Protein AF-A0A939NGQ8-F1 (afdb_monomer_lite)

Sequence (107 aa):
MGIKGRFTEAVPISMAHGRLKYLRTFMRWLQFSEPEHEVPDGSVCGRKPERGTPHIYSEQEIEDLLAAAKRLGPHNSIRGLLYETLLAFSQALDCVFLRLCHFALAM

Secondary structure (DSSP, 8-state):
--------S---HHHHHHHHHHHHHHHHHHTTT-TT-----GGGG-PPPPPPPPP---HHHHHHHHHHHHTSS-TT-HHHHHHHHHHHHHHHHHHHHHHHHHHHH--

pLDDT: mean 71.23, std 12.31, range [31.22, 86.38]

Radius of gyration: 23.12 Å; chains: 1; bounding box: 74×24×54 Å

Structure (mmCIF, N/CA/C/O backbone):
data_AF-A0A939NGQ8-F1
#
_entry.id   AF-A0A939NGQ8-F1
#
loop_
_atom_site.group_PDB
_atom_site.id
_atom_site.type_symbol
_atom_site.label_atom_id
_atom_site.label_alt_id
_atom_site.label_comp_id
_atom_site.label_asym_id
_atom_site.label_entity_id
_atom_site.label_seq_id
_atom_site.pdbx_PDB_ins_code
_atom_site.Cartn_x
_atom_site.Cartn_y
_atom_site.Cartn_z
_atom_site.occupancy
_atom_site.B_iso_or_equiv
_atom_site.auth_seq_id
_atom_site.auth_comp_id
_atom_site.auth_asym_id
_atom_site.auth_atom_id
_atom_site.pdbx_PDB_model_num
ATOM 1 N N . MET A 1 1 ? -43.433 -6.165 13.485 1.00 31.22 1 MET A N 1
ATOM 2 C CA . MET A 1 1 ? -43.026 -5.993 12.074 1.00 31.22 1 MET A CA 1
ATOM 3 C C . MET A 1 1 ? -41.501 -5.941 12.030 1.00 31.22 1 MET A C 1
ATOM 5 O O . MET A 1 1 ? -40.930 -4.876 12.185 1.00 31.22 1 MET A O 1
ATOM 9 N N . GLY A 1 2 ? -40.834 -7.099 11.988 1.00 37.72 2 GLY A N 1
ATOM 10 C CA . GLY A 1 2 ? -39.372 -7.191 12.089 1.00 37.72 2 GLY A CA 1
ATOM 11 C C . GLY A 1 2 ? -38.747 -7.341 10.709 1.00 37.72 2 GLY A C 1
ATOM 12 O O . GLY A 1 2 ? -38.968 -8.355 10.048 1.00 37.72 2 GLY A O 1
ATOM 13 N N . ILE A 1 3 ? -37.987 -6.338 10.270 1.00 43.66 3 ILE A N 1
ATOM 14 C CA . ILE A 1 3 ? -37.210 -6.401 9.031 1.00 43.66 3 ILE A CA 1
ATOM 15 C C . ILE A 1 3 ? -36.066 -7.393 9.261 1.00 43.66 3 ILE A C 1
ATOM 17 O O . ILE A 1 3 ? -35.012 -7.045 9.783 1.00 43.66 3 ILE A O 1
ATOM 21 N N . LYS A 1 4 ? -36.277 -8.662 8.895 1.00 43.94 4 LYS A N 1
ATOM 22 C CA . LYS A 1 4 ? -35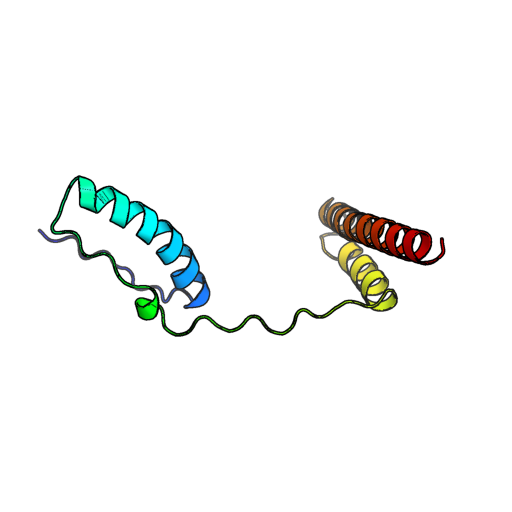.187 -9.632 8.768 1.00 43.94 4 LYS A CA 1
ATOM 23 C C . LYS A 1 4 ? -34.381 -9.248 7.530 1.00 43.94 4 LYS A C 1
ATOM 25 O O . LYS A 1 4 ? -34.709 -9.643 6.412 1.00 43.94 4 LYS A O 1
ATOM 30 N N . GLY A 1 5 ? -33.369 -8.409 7.747 1.00 42.62 5 GLY A N 1
ATOM 31 C CA . GLY A 1 5 ? -32.366 -8.056 6.753 1.00 42.62 5 GLY A CA 1
ATOM 32 C C . GLY A 1 5 ? -31.747 -9.326 6.183 1.00 42.62 5 GLY A C 1
ATOM 33 O O . GLY A 1 5 ? -31.193 -10.155 6.904 1.00 42.62 5 GLY A O 1
ATOM 34 N N . ARG A 1 6 ? -31.910 -9.506 4.878 1.00 44.62 6 ARG A N 1
ATOM 35 C CA . ARG A 1 6 ? -31.457 -10.671 4.125 1.00 44.62 6 ARG A CA 1
ATOM 36 C C . ARG A 1 6 ? -29.946 -10.547 3.884 1.00 44.62 6 ARG A C 1
ATOM 38 O O . ARG A 1 6 ? -29.524 -10.224 2.784 1.00 44.62 6 ARG A O 1
ATOM 45 N N . PHE A 1 7 ? -29.126 -10.771 4.913 1.00 47.34 7 PHE A N 1
ATOM 46 C CA . PHE A 1 7 ? -27.657 -10.827 4.801 1.00 47.34 7 PHE A CA 1
ATOM 47 C C . PHE A 1 7 ? -27.178 -12.198 4.289 1.00 47.34 7 PHE A C 1
ATOM 49 O O . PHE A 1 7 ? -26.230 -12.776 4.813 1.00 47.34 7 PHE A O 1
ATOM 56 N N . THR A 1 8 ? -27.862 -12.761 3.291 1.00 45.47 8 THR A N 1
ATOM 57 C CA . THR A 1 8 ? -27.516 -14.061 2.698 1.00 45.47 8 THR A CA 1
ATOM 58 C C . THR A 1 8 ? -26.756 -13.847 1.399 1.00 45.47 8 THR A C 1
ATOM 60 O O . THR A 1 8 ? -27.235 -14.173 0.319 1.00 45.47 8 THR A O 1
ATOM 63 N N . GLU A 1 9 ? -25.567 -13.279 1.511 1.00 51.78 9 GLU A N 1
ATOM 64 C CA . GLU A 1 9 ? -24.530 -13.429 0.501 1.00 51.78 9 GLU A CA 1
ATOM 65 C C . GLU A 1 9 ? -23.246 -13.636 1.297 1.00 51.78 9 GLU A C 1
ATOM 67 O O . GLU A 1 9 ? -22.892 -12.799 2.129 1.00 51.78 9 GLU A O 1
ATOM 72 N N . ALA A 1 10 ? -22.635 -14.815 1.169 1.00 56.34 10 ALA A N 1
ATOM 73 C CA . ALA A 1 10 ? -21.484 -15.207 1.972 1.00 56.34 10 ALA A CA 1
ATOM 74 C C . ALA A 1 10 ? -20.298 -14.298 1.625 1.00 56.34 10 ALA A C 1
ATOM 76 O O . ALA A 1 10 ? -19.528 -14.565 0.705 1.00 56.34 10 ALA A O 1
ATOM 77 N N . VAL A 1 11 ? -20.177 -13.184 2.346 1.00 61.50 11 VAL A N 1
ATOM 78 C CA . VAL A 1 11 ? -19.037 -12.281 2.229 1.00 61.50 11 VAL A CA 1
ATOM 79 C C . VAL A 1 11 ? -17.793 -13.093 2.597 1.00 61.50 11 VAL A C 1
ATOM 81 O O . VAL A 1 11 ? -17.776 -13.691 3.678 1.00 61.50 11 VAL A O 1
ATOM 84 N N . PRO A 1 12 ? -16.748 -13.133 1.747 1.00 64.50 12 PRO A N 1
ATOM 85 C CA . PRO A 1 12 ? -15.520 -13.825 2.098 1.00 64.50 12 PRO A CA 1
ATOM 86 C C . PRO A 1 12 ? -15.017 -13.307 3.446 1.00 64.50 12 PRO A C 1
ATOM 88 O O . PRO A 1 12 ? -15.020 -12.102 3.704 1.00 64.50 12 PRO A O 1
ATOM 91 N N . ILE A 1 13 ? -14.595 -14.222 4.319 1.00 65.69 13 ILE A N 1
ATOM 92 C CA . ILE A 1 13 ? -14.247 -13.936 5.720 1.00 65.69 13 ILE A CA 1
ATOM 93 C C . ILE A 1 13 ? -13.265 -12.751 5.848 1.00 65.69 13 ILE A C 1
ATOM 95 O O . ILE A 1 13 ? -13.375 -11.930 6.761 1.00 65.69 13 ILE A O 1
ATOM 99 N N . SER A 1 14 ? -12.350 -12.598 4.887 1.00 66.31 14 SER A N 1
ATOM 100 C CA . SER A 1 14 ? -11.412 -11.472 4.797 1.00 66.31 14 SER A CA 1
ATOM 101 C C . SER A 1 14 ? -12.096 -10.101 4.661 1.00 66.31 14 SER A C 1
ATOM 103 O O . SER A 1 14 ? -11.681 -9.139 5.310 1.00 66.31 14 SER A O 1
ATOM 105 N N . MET A 1 15 ? -13.162 -10.003 3.863 1.00 69.56 15 MET A N 1
ATOM 106 C CA . MET A 1 15 ? -13.970 -8.791 3.705 1.00 69.56 15 MET A CA 1
ATOM 107 C C . MET A 1 15 ? -14.848 -8.529 4.932 1.00 69.56 15 MET A C 1
ATOM 109 O O . MET A 1 15 ? -14.996 -7.373 5.338 1.00 69.56 15 MET A O 1
ATOM 113 N N . ALA A 1 16 ? -15.391 -9.583 5.549 1.00 73.69 16 ALA A N 1
ATOM 114 C CA . ALA A 1 16 ? -16.179 -9.471 6.776 1.00 73.69 16 ALA A CA 1
ATOM 115 C C . ALA A 1 16 ? -15.342 -8.883 7.928 1.00 73.69 16 ALA A C 1
ATOM 117 O O . ALA A 1 16 ? -15.785 -7.943 8.585 1.00 73.69 16 ALA A O 1
ATOM 118 N N . HIS A 1 17 ? -14.090 -9.335 8.089 1.00 74.44 17 HIS A N 1
ATOM 119 C CA . HIS A 1 17 ? -13.127 -8.774 9.051 1.00 74.44 17 HIS A CA 1
ATOM 120 C C . HIS A 1 17 ? -12.912 -7.267 8.870 1.00 74.44 17 HIS A C 1
ATOM 122 O O . HIS A 1 17 ? -12.951 -6.508 9.840 1.00 74.44 17 HIS A O 1
ATOM 128 N N . GLY A 1 18 ? -12.682 -6.825 7.629 1.00 76.56 18 GLY A N 1
ATOM 129 C CA . GLY A 1 18 ? -12.459 -5.412 7.315 1.00 76.56 18 GLY A CA 1
ATOM 130 C C . GLY A 1 18 ? -13.672 -4.549 7.651 1.00 76.56 18 GLY A C 1
ATOM 131 O O . GLY A 1 18 ? -13.540 -3.540 8.337 1.00 76.56 18 GLY A O 1
ATOM 132 N N . ARG A 1 19 ? -14.866 -4.981 7.234 1.00 78.88 19 ARG A N 1
ATOM 133 C CA . ARG A 1 19 ? -16.124 -4.271 7.509 1.00 78.88 19 ARG A CA 1
ATOM 134 C C . ARG A 1 19 ? -16.440 -4.226 9.001 1.00 78.88 19 ARG A C 1
ATOM 136 O O . ARG A 1 19 ? -16.760 -3.158 9.516 1.00 78.88 19 ARG A O 1
ATOM 143 N N . LEU A 1 20 ? -16.279 -5.344 9.709 1.00 80.56 20 LEU A N 1
ATOM 144 C CA . LEU A 1 20 ? -16.538 -5.417 11.145 1.00 80.56 20 LEU A CA 1
ATOM 145 C C . LEU A 1 20 ? -15.581 -4.523 11.944 1.00 80.56 20 LEU A C 1
ATOM 147 O O . LEU A 1 20 ? -15.998 -3.921 12.927 1.00 80.56 20 LEU A O 1
ATOM 151 N N . LYS A 1 21 ? -14.326 -4.354 11.499 1.00 80.94 21 LYS A N 1
ATOM 152 C CA . LYS A 1 21 ? -13.390 -3.395 12.110 1.00 80.94 21 LYS A CA 1
ATOM 153 C C . LYS A 1 21 ? -13.951 -1.968 12.107 1.00 80.94 21 LYS A C 1
ATOM 155 O O . LYS A 1 21 ? -13.885 -1.305 13.137 1.00 80.94 21 LYS A O 1
ATOM 160 N N . TYR A 1 22 ? -14.495 -1.506 10.980 1.00 82.62 22 TYR A N 1
ATOM 161 C CA . TYR A 1 22 ? -15.084 -0.166 10.882 1.00 82.62 22 TYR A CA 1
ATOM 162 C C . TYR A 1 22 ? -16.396 -0.063 11.665 1.00 82.62 22 TYR A C 1
ATOM 164 O O . TYR A 1 22 ? -16.597 0.895 12.410 1.00 82.62 22 TYR A O 1
ATOM 172 N N . LEU A 1 23 ? -17.252 -1.083 11.554 1.00 83.75 23 LEU A N 1
ATOM 173 C CA . LEU A 1 23 ? -18.529 -1.126 12.261 1.00 83.75 23 LEU A CA 1
ATOM 174 C C . LEU A 1 23 ? -18.352 -1.165 13.781 1.00 83.75 23 LEU A C 1
ATOM 176 O O . LEU A 1 23 ? -19.123 -0.523 14.475 1.00 83.75 23 LEU A O 1
ATOM 180 N N . ARG A 1 24 ? -17.333 -1.842 14.327 1.00 82.44 24 ARG A N 1
ATOM 181 C CA . ARG A 1 24 ? -17.087 -1.863 15.782 1.00 82.44 24 ARG A CA 1
ATOM 182 C C . ARG A 1 24 ? -16.820 -0.482 16.354 1.00 82.44 24 ARG A C 1
ATOM 184 O O . ARG A 1 24 ? -17.322 -0.178 17.429 1.00 82.44 24 ARG A O 1
ATOM 191 N N . THR A 1 25 ? -16.036 0.344 15.665 1.00 83.25 25 THR A N 1
ATOM 192 C CA . THR A 1 25 ? -15.783 1.720 16.113 1.00 83.25 25 THR A CA 1
ATOM 193 C C . THR A 1 25 ? -17.087 2.507 16.176 1.00 83.25 25 THR A C 1
ATOM 195 O O . THR A 1 25 ? -17.334 3.209 17.151 1.00 83.25 25 THR A O 1
ATOM 198 N N . PHE A 1 26 ? -17.952 2.324 15.178 1.00 84.19 26 PHE A N 1
ATOM 199 C CA . PHE A 1 26 ? -19.271 2.942 15.151 1.00 84.19 26 PHE A CA 1
ATOM 200 C C . PHE A 1 26 ? -20.207 2.392 16.241 1.00 84.19 26 PHE A C 1
ATOM 202 O O . PHE A 1 26 ? -20.838 3.169 16.943 1.00 84.19 26 PHE A O 1
ATOM 209 N N . MET A 1 27 ? -20.250 1.075 16.454 1.00 83.25 27 MET A N 1
ATOM 210 C CA . MET A 1 27 ? -21.085 0.451 17.490 1.00 83.25 27 MET A CA 1
ATOM 211 C C . MET A 1 27 ? -20.636 0.837 18.908 1.00 83.25 27 MET A C 1
ATOM 213 O O . MET A 1 27 ? -21.474 1.038 19.777 1.00 83.25 27 MET A O 1
ATOM 217 N N . ARG A 1 28 ? -19.328 1.018 19.143 1.00 82.81 28 ARG A N 1
ATOM 218 C CA . ARG A 1 28 ? -18.803 1.561 20.411 1.00 82.81 28 ARG A CA 1
ATOM 219 C C . ARG A 1 28 ? -19.216 3.008 20.643 1.00 82.81 28 ARG A C 1
ATOM 221 O O . ARG A 1 28 ? -19.474 3.389 21.776 1.00 82.81 28 ARG A O 1
ATOM 228 N N . TRP A 1 29 ? -19.263 3.811 19.583 1.00 84.81 29 TRP A N 1
ATOM 229 C CA . TRP A 1 29 ? -19.827 5.154 19.672 1.00 84.81 29 TRP A CA 1
ATOM 230 C C . TRP A 1 29 ? -21.334 5.093 19.964 1.00 84.81 29 TRP A C 1
ATOM 232 O O . TRP A 1 29 ? -21.811 5.811 20.834 1.00 84.81 29 TRP A O 1
ATOM 242 N N . LEU A 1 30 ? -22.064 4.179 19.319 1.00 83.00 30 LEU A N 1
ATOM 243 C CA . LEU A 1 30 ? -23.504 4.011 19.513 1.00 83.00 30 LEU A CA 1
ATOM 244 C C . LEU A 1 30 ? -23.866 3.564 20.939 1.00 83.00 30 LEU A C 1
ATOM 246 O O . LEU A 1 30 ? -24.871 4.023 21.469 1.00 83.00 30 LEU A O 1
ATOM 250 N N . GLN A 1 31 ? -23.021 2.758 21.594 1.00 82.56 31 GLN A N 1
ATOM 251 C CA . GLN A 1 31 ? -23.192 2.371 23.004 1.00 82.56 31 GLN A CA 1
ATOM 252 C C . GLN A 1 31 ? -23.271 3.562 23.967 1.00 82.56 31 GLN A C 1
ATOM 254 O O . GLN A 1 31 ? -23.869 3.447 25.033 1.00 82.56 31 GLN A O 1
ATOM 259 N N . PHE A 1 32 ? -22.686 4.709 23.609 1.00 78.00 32 PHE A N 1
ATOM 260 C CA . PHE A 1 32 ? -22.814 5.927 24.408 1.00 78.00 32 PHE A CA 1
ATOM 261 C C . PHE A 1 32 ? -24.250 6.474 24.403 1.00 78.00 32 PHE A C 1
ATOM 263 O O . PHE A 1 32 ? -24.682 7.079 25.380 1.00 78.00 32 PHE A O 1
ATOM 270 N N . SER A 1 33 ? -24.991 6.263 23.313 1.00 79.25 33 SER A N 1
ATOM 271 C CA . SER A 1 33 ? -26.388 6.683 23.168 1.00 79.25 33 SER A CA 1
ATOM 272 C C . SER A 1 33 ? -27.383 5.584 23.556 1.00 79.25 33 SER A C 1
ATOM 274 O O . SER A 1 33 ? -28.433 5.897 24.107 1.00 79.25 33 SER A O 1
ATOM 276 N N . GLU A 1 34 ? -27.053 4.313 23.309 1.00 78.25 34 GLU A N 1
ATOM 277 C CA . GLU A 1 34 ? -27.897 3.151 23.611 1.00 78.25 34 GLU A CA 1
ATOM 278 C C . GLU A 1 34 ? -27.090 2.049 24.330 1.00 78.25 34 GLU A C 1
ATOM 280 O O . GLU A 1 34 ? -26.414 1.246 23.680 1.00 78.25 34 GLU A O 1
ATOM 285 N N . PRO A 1 35 ? -27.154 1.973 25.673 1.00 71.00 35 PRO A N 1
ATOM 286 C CA . PRO A 1 35 ? -26.297 1.084 26.461 1.00 71.00 35 PRO A CA 1
ATOM 287 C C . PRO A 1 35 ? -26.606 -0.415 26.309 1.00 71.00 35 PRO A C 1
ATOM 289 O O . PRO A 1 35 ? -25.781 -1.236 26.698 1.00 71.00 35 PRO A O 1
ATOM 292 N N . GLU A 1 36 ? -27.749 -0.797 25.727 1.00 77.31 36 GLU A N 1
ATOM 293 C CA . GLU A 1 36 ? -28.085 -2.210 25.471 1.00 77.31 36 GLU A CA 1
ATOM 294 C C . GLU A 1 36 ? -27.442 -2.779 24.193 1.00 77.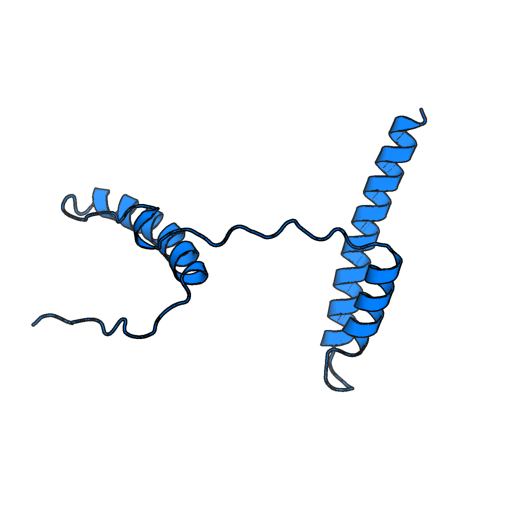31 36 GLU A C 1
ATOM 296 O O . GLU A 1 36 ? -27.582 -3.966 23.898 1.00 77.31 36 GLU A O 1
ATOM 301 N N . HIS A 1 37 ? -26.730 -1.961 23.411 1.00 74.00 37 HIS A N 1
ATOM 302 C CA . HIS A 1 37 ? -26.161 -2.416 22.147 1.00 74.00 37 HIS A CA 1
ATOM 303 C C . HIS A 1 37 ? -24.923 -3.299 22.371 1.00 74.00 37 HIS A C 1
ATOM 305 O O . HIS A 1 37 ? -23.887 -2.830 22.839 1.00 74.00 37 HIS A O 1
ATOM 311 N N . GLU A 1 38 ? -24.988 -4.580 22.010 1.00 75.69 38 GLU A N 1
ATOM 312 C CA . GLU A 1 38 ? -23.848 -5.498 22.109 1.00 75.69 38 GLU A CA 1
ATOM 313 C C . GLU A 1 38 ? -22.846 -5.266 20.962 1.00 75.69 38 GLU A C 1
ATOM 315 O O . GLU A 1 38 ? -23.215 -5.246 19.786 1.00 75.69 38 GLU A O 1
ATOM 320 N N . VAL A 1 39 ? -21.555 -5.097 21.284 1.00 77.44 39 VAL A N 1
ATOM 321 C CA . VAL A 1 39 ? -20.486 -4.940 20.282 1.00 77.44 39 VAL A CA 1
ATOM 322 C C . VAL A 1 39 ? -19.840 -6.304 20.010 1.00 77.44 39 VAL A C 1
ATOM 324 O O . VAL A 1 39 ? -19.072 -6.780 20.848 1.00 77.44 39 VAL A O 1
ATOM 327 N N . PRO A 1 40 ? -20.064 -6.920 18.835 1.00 73.69 40 PRO A N 1
ATOM 328 C CA . PRO A 1 40 ? -19.465 -8.207 18.493 1.00 73.69 40 PRO A CA 1
ATOM 329 C C . PRO A 1 40 ? -17.932 -8.149 18.449 1.00 73.69 40 PRO A C 1
ATOM 331 O O . PRO A 1 40 ? -17.326 -7.275 17.813 1.00 73.69 40 PRO A O 1
ATOM 334 N N . ASP A 1 41 ? -17.298 -9.126 19.095 1.00 68.88 41 ASP A N 1
ATOM 335 C CA . ASP A 1 41 ? -15.847 -9.223 19.242 1.00 68.88 41 ASP A CA 1
ATOM 336 C C . ASP A 1 41 ? -15.104 -9.524 17.914 1.00 68.88 41 ASP A C 1
ATOM 338 O O . ASP A 1 41 ? -15.680 -9.899 16.885 1.00 68.88 41 ASP A O 1
ATOM 342 N N . GLY A 1 42 ? -13.780 -9.319 17.930 1.00 66.00 42 GLY A N 1
ATOM 343 C CA . GLY A 1 42 ? -12.771 -9.779 16.968 1.00 66.00 42 GLY A CA 1
ATOM 344 C C . GLY A 1 42 ? -13.048 -11.143 16.348 1.00 66.00 42 GLY A C 1
ATOM 345 O O . GLY A 1 42 ? -12.880 -11.325 15.141 1.00 66.00 42 GLY A O 1
ATOM 346 N N . SER A 1 43 ? -13.479 -12.068 17.200 1.00 67.69 43 SER A N 1
ATOM 347 C CA . SER A 1 43 ? -13.605 -13.502 16.952 1.00 67.69 43 SER A CA 1
ATOM 348 C C . SER A 1 43 ? -14.799 -13.916 16.085 1.00 67.69 43 SER A C 1
ATOM 350 O O . SER A 1 43 ? -14.757 -14.994 15.492 1.00 67.69 43 SER A O 1
ATOM 352 N N . VAL A 1 44 ? -15.820 -13.062 15.921 1.00 73.06 44 VAL A N 1
ATOM 353 C CA . VAL A 1 44 ? -17.054 -13.393 15.172 1.00 73.06 44 VAL A CA 1
ATOM 354 C C . VAL A 1 44 ? -16.779 -13.718 13.700 1.00 73.06 44 VAL A C 1
ATOM 356 O O . VAL A 1 44 ? -17.470 -14.532 13.094 1.00 73.06 44 VAL A O 1
ATOM 359 N N . CYS A 1 45 ? -15.734 -13.128 13.117 1.00 70.62 45 CYS A N 1
ATOM 360 C CA . CYS A 1 45 ? -15.345 -13.397 11.735 1.00 70.62 45 CYS A CA 1
ATOM 361 C C . CYS A 1 45 ? -14.311 -14.535 11.597 1.00 70.62 45 CYS A C 1
ATOM 36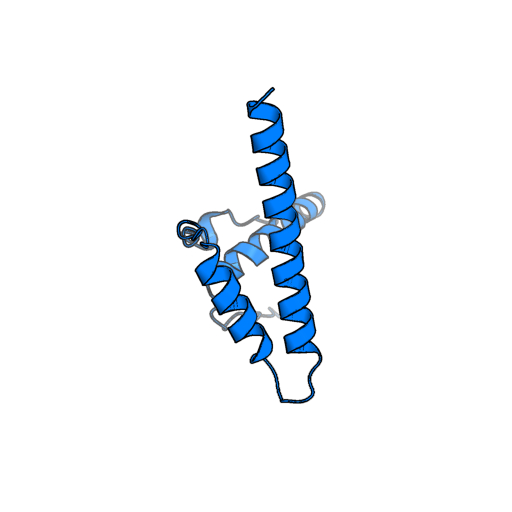3 O O . CYS A 1 45 ? -13.680 -14.638 10.554 1.00 70.62 45 CYS A O 1
ATOM 365 N N . GLY A 1 46 ? -14.087 -15.385 12.605 1.00 72.94 46 GLY A N 1
ATOM 366 C CA . GLY A 1 46 ? -13.111 -16.484 12.524 1.00 72.94 46 GLY A CA 1
ATOM 367 C C . GLY A 1 46 ? -11.654 -16.019 12.358 1.00 72.94 46 GLY A C 1
ATOM 368 O O . GLY A 1 46 ? -11.342 -14.830 12.466 1.00 72.94 46 GLY A O 1
ATOM 369 N N . ARG A 1 47 ? -10.723 -16.949 12.105 1.00 66.69 47 ARG A N 1
ATOM 370 C CA . ARG A 1 47 ? -9.296 -16.619 11.931 1.00 66.69 47 ARG A CA 1
ATOM 371 C C . ARG A 1 47 ? -9.106 -15.823 10.639 1.00 66.69 47 ARG A C 1
ATOM 373 O O . ARG A 1 47 ? -9.445 -16.297 9.556 1.00 66.69 47 ARG A O 1
ATOM 380 N N . LYS A 1 48 ? -8.543 -14.616 10.745 1.00 67.62 48 LYS A N 1
ATOM 381 C CA . LYS A 1 48 ? -8.111 -13.858 9.566 1.00 67.62 48 LYS A CA 1
ATOM 382 C C . LYS A 1 48 ? -7.078 -14.706 8.809 1.00 67.62 48 LYS A C 1
ATOM 384 O O . LYS A 1 48 ? -6.167 -15.212 9.465 1.00 67.62 48 LYS A O 1
ATOM 389 N N . PRO A 1 49 ? -7.175 -14.852 7.475 1.00 68.69 49 PRO A N 1
ATOM 390 C CA . PRO A 1 49 ? -6.107 -15.486 6.717 1.00 68.69 49 PRO A CA 1
ATOM 391 C C . PRO A 1 49 ? -4.804 -14.731 6.990 1.00 68.69 49 PRO A C 1
ATOM 393 O O . PRO A 1 49 ? -4.760 -13.496 6.902 1.00 68.69 49 PRO A O 1
ATOM 396 N N . GLU A 1 50 ? -3.771 -15.466 7.397 1.00 70.62 50 GLU A N 1
ATOM 397 C CA . GLU A 1 50 ? -2.439 -14.896 7.569 1.00 70.62 50 GLU A CA 1
ATOM 398 C C . GLU A 1 50 ? -2.001 -14.297 6.233 1.00 70.62 50 GLU A C 1
ATOM 400 O O . GLU A 1 50 ? -2.251 -14.857 5.162 1.00 70.62 50 GLU A O 1
ATOM 405 N N . ARG A 1 51 ? -1.399 -13.106 6.287 1.00 69.19 51 ARG A N 1
ATOM 406 C CA . ARG A 1 51 ? -0.753 -12.561 5.097 1.00 69.19 51 ARG A CA 1
ATOM 407 C C . ARG A 1 51 ? 0.420 -13.486 4.805 1.00 69.19 51 ARG A C 1
ATOM 409 O O . ARG A 1 51 ? 1.264 -13.660 5.680 1.00 69.19 51 ARG A O 1
ATOM 416 N N . GLY A 1 52 ? 0.447 -14.070 3.609 1.00 77.50 52 GLY A N 1
ATOM 417 C CA . GLY A 1 52 ? 1.641 -14.758 3.132 1.00 77.50 52 GLY A CA 1
ATOM 418 C C . GLY A 1 52 ? 2.845 -13.821 3.225 1.00 77.50 52 GLY A C 1
ATOM 419 O O . GLY A 1 52 ? 2.682 -12.598 3.142 1.00 77.50 52 GLY A O 1
ATOM 420 N N . THR A 1 53 ? 4.030 -14.391 3.443 1.00 71.50 53 THR A N 1
ATOM 421 C CA . THR A 1 53 ? 5.287 -13.639 3.453 1.00 71.50 53 THR A CA 1
ATOM 422 C C . THR A 1 53 ? 5.337 -12.745 2.213 1.00 71.50 53 THR A C 1
ATOM 424 O O . THR A 1 53 ? 5.116 -13.255 1.111 1.00 71.50 53 THR A O 1
ATOM 427 N N . PRO A 1 54 ? 5.552 -11.425 2.363 1.00 74.56 54 PRO A N 1
ATOM 428 C CA . PRO A 1 54 ? 5.637 -10.543 1.211 1.00 74.56 54 PRO A CA 1
ATOM 429 C C . PRO A 1 54 ? 6.790 -11.014 0.322 1.00 74.56 54 PRO A C 1
ATOM 431 O O . PRO A 1 54 ? 7.918 -11.148 0.795 1.00 74.56 54 PRO A O 1
ATOM 434 N N . HIS A 1 55 ? 6.494 -11.299 -0.947 1.00 79.00 55 HIS A N 1
ATOM 435 C CA . HIS A 1 55 ? 7.529 -11.607 -1.928 1.00 79.00 55 HIS A CA 1
ATOM 436 C C . HIS A 1 55 ? 8.300 -10.325 -2.229 1.00 79.00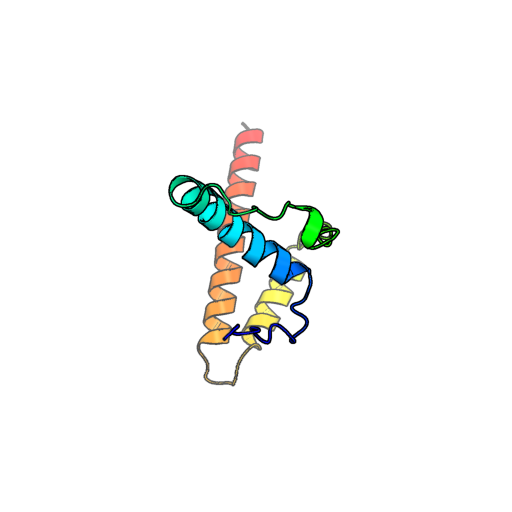 55 HIS A C 1
ATOM 438 O O . HIS A 1 55 ? 7.700 -9.322 -2.622 1.00 79.00 55 HIS A O 1
ATOM 444 N N . ILE A 1 56 ? 9.608 -10.345 -1.986 1.00 79.88 56 ILE A N 1
ATOM 445 C CA . ILE A 1 56 ? 10.497 -9.242 -2.343 1.00 79.88 56 ILE A CA 1
ATOM 446 C C . ILE A 1 56 ? 10.911 -9.484 -3.788 1.00 79.88 56 ILE A C 1
ATOM 448 O O . ILE A 1 56 ? 11.628 -10.442 -4.065 1.00 79.88 56 ILE A O 1
ATOM 452 N N . TYR A 1 57 ? 10.432 -8.635 -4.695 1.00 78.94 57 TYR A N 1
ATOM 453 C CA . TYR A 1 57 ? 10.762 -8.740 -6.110 1.00 78.94 57 TYR A CA 1
ATOM 454 C C . TYR A 1 57 ? 12.232 -8.385 -6.351 1.00 78.94 57 TYR A C 1
ATOM 456 O O . TYR A 1 57 ? 12.735 -7.382 -5.841 1.00 78.94 57 TYR A O 1
ATOM 464 N N . SER A 1 58 ? 12.905 -9.207 -7.146 1.00 84.62 58 SER A N 1
ATOM 465 C CA . SER A 1 58 ? 14.206 -8.902 -7.734 1.00 84.62 58 SER A CA 1
ATOM 466 C C . SER A 1 58 ? 14.075 -7.894 -8.880 1.00 84.62 58 SER A C 1
ATOM 468 O O . SER A 1 58 ? 13.000 -7.720 -9.454 1.00 84.62 58 SER A O 1
ATOM 470 N N . GLU A 1 59 ? 15.183 -7.244 -9.245 1.00 81.06 59 GLU A N 1
ATOM 471 C CA . GLU A 1 59 ? 15.223 -6.243 -10.323 1.00 81.06 59 GLU A CA 1
ATOM 472 C C . GLU A 1 59 ? 14.697 -6.800 -11.659 1.00 81.06 59 GLU A C 1
ATOM 474 O O . GLU A 1 59 ? 13.921 -6.143 -12.346 1.00 81.06 59 GLU A O 1
ATOM 479 N N . GLN A 1 60 ? 15.007 -8.062 -11.969 1.00 84.12 60 GLN A N 1
ATOM 480 C CA . GLN A 1 60 ? 14.509 -8.745 -13.169 1.00 84.12 60 GLN A CA 1
ATOM 481 C C . GLN A 1 60 ? 12.992 -8.977 -13.122 1.00 84.12 60 GLN A C 1
ATOM 483 O O . GLN A 1 60 ? 12.292 -8.706 -14.093 1.00 84.12 60 GLN A O 1
ATOM 488 N N . GLU A 1 61 ? 12.452 -9.415 -11.979 1.00 84.88 61 GLU A N 1
ATOM 489 C CA . GLU A 1 61 ? 11.001 -9.590 -11.819 1.00 84.88 61 GLU A CA 1
ATOM 490 C C . GLU A 1 61 ? 10.254 -8.257 -11.944 1.00 84.88 61 GLU A C 1
ATOM 492 O O . GLU A 1 61 ? 9.130 -8.213 -12.442 1.00 84.88 61 GLU A O 1
ATOM 497 N N . ILE A 1 62 ? 10.873 -7.159 -11.511 1.00 84.00 62 ILE A N 1
ATOM 498 C CA . ILE A 1 62 ? 10.333 -5.808 -11.659 1.00 84.00 62 ILE A CA 1
ATOM 499 C C . ILE A 1 62 ? 10.285 -5.398 -13.134 1.00 84.00 62 ILE A C 1
ATOM 501 O O . ILE A 1 62 ? 9.256 -4.890 -13.586 1.00 84.00 62 ILE A O 1
ATOM 505 N N . GLU A 1 63 ? 11.357 -5.630 -13.894 1.00 85.56 63 GLU A N 1
ATOM 506 C CA . GLU A 1 63 ? 11.390 -5.369 -15.339 1.00 85.56 63 GLU A CA 1
ATOM 507 C C . GLU A 1 63 ? 10.310 -6.170 -16.080 1.00 85.56 63 GLU A C 1
ATOM 509 O O . GLU A 1 63 ? 9.549 -5.608 -16.878 1.00 85.56 63 GLU A O 1
ATOM 514 N N . ASP A 1 64 ? 10.168 -7.454 -15.749 1.00 86.38 64 ASP A N 1
ATOM 515 C CA . ASP A 1 64 ? 9.140 -8.332 -16.309 1.00 86.38 64 ASP A CA 1
ATOM 516 C C . ASP A 1 64 ? 7.720 -7.860 -15.952 1.00 86.38 64 ASP A C 1
ATOM 518 O O . ASP A 1 64 ? 6.821 -7.848 -16.802 1.00 86.38 64 ASP A O 1
ATOM 522 N N . LEU A 1 65 ? 7.504 -7.404 -14.713 1.00 84.38 65 LEU A N 1
ATOM 523 C CA . LEU A 1 65 ? 6.231 -6.831 -14.270 1.00 84.38 65 LEU A CA 1
ATOM 524 C C . LEU A 1 65 ? 5.894 -5.534 -15.007 1.00 84.38 65 LEU A C 1
ATOM 526 O O . LEU A 1 65 ? 4.741 -5.341 -15.397 1.00 84.38 65 LEU A O 1
ATOM 530 N N . LEU A 1 66 ? 6.873 -4.657 -15.240 1.00 82.69 66 LEU A N 1
ATOM 531 C CA . LEU A 1 66 ? 6.687 -3.431 -16.020 1.00 82.69 66 LEU A CA 1
ATOM 532 C C . LEU A 1 66 ? 6.353 -3.748 -17.484 1.00 82.69 66 LEU A C 1
ATOM 534 O O . LEU A 1 66 ? 5.441 -3.148 -18.061 1.00 82.69 66 LEU A O 1
ATOM 538 N N . ALA A 1 67 ? 7.029 -4.735 -18.077 1.00 84.62 67 ALA A N 1
ATOM 539 C CA . ALA A 1 67 ? 6.733 -5.210 -19.425 1.00 84.62 67 ALA A CA 1
ATOM 540 C C . ALA A 1 67 ? 5.324 -5.825 -19.527 1.00 84.62 67 ALA A C 1
ATOM 542 O O . ALA A 1 67 ? 4.608 -5.595 -20.506 1.00 84.62 67 ALA A O 1
ATOM 543 N N . ALA A 1 68 ? 4.884 -6.563 -18.505 1.00 84.19 68 ALA A N 1
ATOM 544 C CA . ALA A 1 68 ? 3.529 -7.097 -18.423 1.00 84.19 68 ALA A CA 1
ATOM 545 C C . ALA A 1 68 ? 2.479 -5.991 -18.210 1.00 84.19 68 ALA A C 1
ATOM 547 O O . ALA A 1 68 ? 1.423 -6.014 -18.845 1.00 84.19 68 ALA A O 1
ATOM 548 N N . ALA A 1 69 ? 2.778 -4.986 -17.380 1.00 81.25 69 ALA A N 1
ATOM 549 C CA . ALA A 1 69 ? 1.911 -3.837 -17.118 1.00 81.25 69 ALA A CA 1
ATOM 550 C C . ALA A 1 69 ? 1.621 -3.023 -18.387 1.00 81.25 69 ALA A C 1
ATOM 552 O O . ALA A 1 69 ? 0.480 -2.620 -18.613 1.00 81.25 69 ALA A O 1
ATOM 553 N N . LYS A 1 70 ? 2.601 -2.877 -19.287 1.00 74.12 70 LYS A N 1
ATOM 554 C CA . LYS A 1 70 ? 2.394 -2.265 -20.615 1.00 74.12 70 LYS A CA 1
ATOM 555 C C . LYS A 1 70 ? 1.328 -2.968 -21.449 1.00 74.12 70 LYS A C 1
ATOM 557 O O . LYS A 1 70 ? 0.661 -2.339 -22.266 1.00 74.12 70 LYS A O 1
ATOM 562 N N . ARG A 1 71 ? 1.165 -4.276 -21.250 1.00 79.75 71 ARG A N 1
ATOM 563 C CA . ARG A 1 71 ? 0.205 -5.120 -21.974 1.00 79.75 71 ARG A CA 1
ATOM 564 C C . ARG A 1 71 ? -1.157 -5.185 -21.272 1.00 79.75 71 ARG A C 1
ATOM 566 O O . ARG A 1 71 ? -2.109 -5.720 -21.838 1.00 79.75 71 ARG A O 1
ATOM 573 N N . LEU A 1 72 ? -1.267 -4.636 -20.058 1.00 70.00 72 LEU A N 1
ATOM 574 C CA . LEU A 1 72 ? -2.493 -4.578 -19.263 1.00 70.00 72 LEU A CA 1
ATOM 575 C C . LEU A 1 72 ? -3.379 -3.409 -19.716 1.00 70.00 72 LEU A C 1
ATOM 577 O O . LEU A 1 72 ? -3.423 -2.331 -19.125 1.00 70.00 72 LEU A O 1
ATOM 581 N N . GLY A 1 73 ? -4.138 -3.655 -20.780 1.00 68.56 73 GLY A N 1
ATOM 582 C CA . GLY A 1 73 ? -5.204 -2.772 -21.240 1.00 68.56 73 GLY A CA 1
ATOM 583 C C . GLY A 1 73 ? -5.478 -2.927 -22.735 1.00 68.56 73 GLY A C 1
ATOM 584 O O . GLY A 1 73 ? -4.610 -3.387 -23.474 1.00 68.56 73 GLY A O 1
ATOM 585 N N . PRO A 1 74 ? -6.677 -2.558 -23.219 1.00 73.31 74 PRO A N 1
ATOM 586 C CA . PRO A 1 74 ? -6.910 -2.460 -24.654 1.00 73.31 74 PRO A CA 1
ATOM 587 C C . PRO A 1 74 ? -5.917 -1.465 -25.274 1.00 73.31 74 PRO A C 1
ATOM 589 O O . PRO A 1 74 ? -5.499 -0.516 -24.609 1.00 73.31 74 PRO A O 1
ATOM 592 N N . HIS A 1 75 ? -5.566 -1.682 -26.545 1.00 63.06 75 HIS A N 1
ATOM 593 C CA . HIS A 1 75 ? -4.455 -1.051 -27.285 1.00 63.06 75 HIS A CA 1
ATOM 594 C C . HIS A 1 75 ? -4.447 0.501 -27.324 1.00 63.06 75 HIS A C 1
ATOM 596 O O . HIS A 1 75 ? -3.515 1.084 -27.867 1.00 63.06 75 HIS A O 1
ATOM 602 N N . ASN A 1 76 ? -5.457 1.176 -26.757 1.00 64.88 76 ASN A N 1
ATOM 603 C CA . ASN A 1 76 ? -5.570 2.637 -26.655 1.00 64.88 76 ASN A CA 1
ATOM 604 C C . ASN A 1 76 ? -5.767 3.170 -25.219 1.00 64.88 76 ASN A C 1
ATOM 606 O O . ASN A 1 76 ? -6.064 4.351 -25.043 1.00 64.88 76 ASN A O 1
ATOM 610 N N . SER A 1 77 ? -5.687 2.318 -24.193 1.00 71.19 77 SER A N 1
ATOM 611 C CA . SER A 1 77 ? -5.994 2.744 -22.828 1.00 71.19 77 SER A CA 1
ATOM 612 C C . SER A 1 77 ? -4.765 3.302 -22.119 1.00 71.19 77 SER A C 1
ATOM 614 O O . SER A 1 77 ? -3.691 2.708 -22.133 1.00 71.19 77 SER A O 1
ATOM 616 N N . ILE A 1 78 ? -4.964 4.401 -21.393 1.00 77.69 78 ILE A N 1
ATOM 617 C CA . ILE A 1 78 ? -3.941 5.039 -20.547 1.00 77.69 78 ILE A CA 1
ATOM 618 C C . ILE A 1 78 ? -3.517 4.111 -19.392 1.00 77.69 78 ILE A C 1
ATOM 620 O O . ILE A 1 78 ? -2.497 4.334 -18.753 1.00 77.69 78 ILE A O 1
ATOM 624 N N . ARG A 1 79 ? -4.279 3.040 -19.123 1.00 76.62 79 ARG A N 1
ATOM 625 C CA . ARG A 1 79 ? -4.044 2.112 -18.009 1.00 76.62 79 ARG A CA 1
ATOM 626 C C . ARG A 1 79 ? -2.648 1.500 -18.047 1.00 76.62 79 ARG A C 1
ATOM 628 O O . ARG A 1 79 ? -1.982 1.537 -17.021 1.00 76.62 79 ARG A O 1
ATOM 635 N N . GLY A 1 80 ? -2.190 1.019 -19.204 1.00 75.81 80 GLY A N 1
ATOM 636 C CA . GLY A 1 80 ? -0.849 0.437 -19.324 1.00 75.81 80 GLY A CA 1
ATOM 637 C C . GLY A 1 80 ? 0.254 1.441 -18.969 1.00 75.81 80 GLY A C 1
ATOM 638 O O . GLY A 1 80 ? 1.127 1.135 -18.164 1.00 75.81 80 GLY A O 1
ATOM 639 N N . LEU A 1 81 ? 0.142 2.675 -19.476 1.00 77.75 81 LEU A N 1
ATOM 640 C CA . LEU A 1 81 ? 1.085 3.765 -19.193 1.00 77.75 81 LEU A CA 1
ATOM 641 C C . LEU A 1 81 ? 1.041 4.210 -17.719 1.00 77.75 81 LEU A C 1
ATOM 643 O O . LEU A 1 81 ? 2.076 4.468 -17.108 1.00 77.75 81 LEU A O 1
ATOM 647 N N . LEU A 1 82 ? -0.157 4.281 -17.131 1.00 82.81 82 LEU A N 1
ATOM 648 C CA . LEU A 1 82 ? -0.357 4.595 -15.714 1.00 82.81 82 LEU A CA 1
ATOM 649 C C . LEU A 1 82 ? 0.277 3.536 -14.813 1.00 82.81 82 LEU A C 1
ATOM 651 O O . LEU A 1 82 ? 1.001 3.892 -13.888 1.00 82.81 82 LEU A O 1
ATOM 655 N N . TYR A 1 83 ? 0.026 2.252 -15.074 1.00 80.31 83 TYR A N 1
ATOM 656 C CA . TYR A 1 83 ? 0.582 1.171 -14.263 1.00 80.31 83 TYR A CA 1
ATOM 657 C C . TYR A 1 83 ? 2.099 1.074 -14.402 1.00 80.31 83 TYR A C 1
ATOM 659 O O . TYR A 1 83 ? 2.774 0.918 -13.390 1.00 80.31 83 TYR A O 1
ATOM 667 N N . GLU A 1 84 ? 2.642 1.245 -15.609 1.00 79.94 84 GLU A N 1
ATOM 668 C CA . GLU A 1 84 ? 4.089 1.349 -15.809 1.00 79.94 84 GLU A CA 1
ATOM 669 C C . GLU A 1 84 ? 4.681 2.505 -14.996 1.00 79.94 84 GLU A C 1
ATOM 671 O O . GLU A 1 84 ? 5.623 2.300 -14.237 1.00 79.94 84 GLU A O 1
ATOM 676 N N . THR A 1 85 ? 4.107 3.706 -15.107 1.00 81.94 85 THR A N 1
ATOM 677 C CA . THR A 1 85 ? 4.629 4.898 -14.421 1.00 81.94 85 THR A CA 1
ATOM 678 C C . THR A 1 85 ? 4.562 4.745 -12.905 1.00 81.94 85 THR A C 1
ATOM 680 O O . THR A 1 85 ? 5.513 5.088 -12.209 1.00 81.94 85 THR A O 1
ATOM 683 N N . LEU A 1 86 ? 3.458 4.207 -12.378 1.00 83.38 86 LEU A N 1
ATOM 684 C CA . LEU A 1 86 ? 3.288 3.988 -10.942 1.00 83.38 86 LEU A CA 1
ATOM 685 C C . LEU A 1 86 ? 4.296 2.972 -10.403 1.00 83.38 86 LEU A C 1
ATOM 687 O O . LEU A 1 86 ? 4.933 3.232 -9.384 1.00 83.38 86 LEU A O 1
ATOM 691 N N . LEU A 1 87 ? 4.465 1.843 -11.093 1.00 82.00 87 LEU A N 1
ATOM 692 C CA . LEU A 1 87 ? 5.398 0.799 -10.676 1.00 82.00 87 LEU A CA 1
ATOM 693 C C . LEU A 1 87 ? 6.854 1.266 -10.801 1.00 82.00 87 LEU A C 1
ATOM 695 O O . LEU A 1 87 ? 7.627 1.085 -9.864 1.00 82.00 87 LEU A O 1
ATOM 699 N N . ALA A 1 88 ? 7.218 1.933 -11.898 1.00 79.69 88 ALA A N 1
ATOM 700 C CA . ALA A 1 88 ? 8.563 2.469 -12.098 1.00 79.69 88 ALA A CA 1
ATOM 701 C C . ALA A 1 88 ? 8.901 3.576 -11.084 1.00 79.69 88 ALA A C 1
ATOM 703 O O . ALA A 1 88 ? 10.024 3.642 -10.590 1.00 79.69 88 ALA A O 1
ATOM 704 N N . PHE A 1 89 ? 7.931 4.424 -10.725 1.00 83.19 89 PHE A N 1
ATOM 705 C CA . PHE A 1 89 ? 8.127 5.462 -9.714 1.00 83.19 89 PHE A CA 1
ATOM 706 C C . PHE A 1 89 ? 8.346 4.876 -8.317 1.00 83.19 89 PHE A C 1
ATOM 708 O O . PHE A 1 89 ? 9.268 5.297 -7.624 1.00 83.19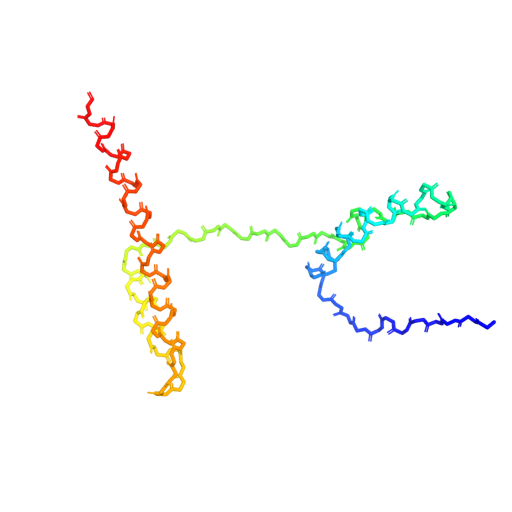 89 PHE A O 1
ATOM 715 N N . SER A 1 90 ? 7.549 3.882 -7.908 1.00 77.25 90 SER A N 1
ATOM 716 C CA . SER A 1 90 ? 7.765 3.188 -6.631 1.00 77.25 90 SER A CA 1
ATOM 717 C C . SER A 1 90 ? 9.162 2.567 -6.548 1.00 77.25 90 SER A C 1
ATOM 719 O O . SER A 1 90 ? 9.840 2.735 -5.540 1.00 77.25 90 SER A O 1
ATOM 721 N N . GLN A 1 91 ? 9.632 1.956 -7.636 1.00 74.38 91 GLN A N 1
ATOM 722 C CA . GLN A 1 91 ? 10.980 1.387 -7.720 1.00 74.38 91 GLN A CA 1
ATOM 723 C C . GLN A 1 91 ? 12.081 2.443 -7.634 1.00 74.38 91 GLN A C 1
ATOM 725 O O . GLN A 1 91 ? 13.056 2.272 -6.907 1.00 74.38 91 GLN A O 1
ATOM 730 N N . ALA A 1 92 ? 11.914 3.577 -8.318 1.00 73.94 92 ALA A N 1
ATOM 731 C CA . ALA A 1 92 ? 12.873 4.672 -8.237 1.00 73.94 92 ALA A CA 1
ATOM 732 C C . ALA A 1 92 ? 13.030 5.192 -6.797 1.00 73.94 92 ALA A C 1
ATOM 734 O O . ALA A 1 92 ? 14.148 5.490 -6.375 1.00 73.94 92 ALA A O 1
ATOM 735 N N . LEU A 1 93 ? 11.938 5.266 -6.027 1.00 72.19 93 LEU A N 1
ATOM 736 C CA . LEU A 1 93 ? 11.992 5.663 -4.617 1.00 72.19 93 LEU A CA 1
ATOM 737 C C . LEU A 1 93 ? 12.728 4.631 -3.754 1.00 72.19 93 LEU A C 1
ATOM 739 O O . LEU A 1 93 ? 13.559 5.024 -2.933 1.00 72.19 93 LEU A O 1
ATOM 743 N N . ASP A 1 94 ? 12.484 3.338 -3.972 1.00 70.75 94 ASP A N 1
ATOM 744 C CA . ASP A 1 94 ? 13.173 2.263 -3.250 1.00 70.75 94 ASP A CA 1
ATOM 745 C C . ASP A 1 94 ? 14.680 2.251 -3.562 1.00 70.75 94 ASP A C 1
ATOM 747 O O . ASP A 1 94 ? 15.504 2.198 -2.647 1.00 70.75 94 ASP A O 1
ATOM 751 N N . CYS A 1 95 ? 15.078 2.402 -4.830 1.00 60.94 95 CYS A N 1
ATOM 752 C CA . CYS A 1 95 ? 16.488 2.473 -5.227 1.00 60.94 95 CYS A CA 1
ATOM 753 C C . CYS A 1 95 ? 17.203 3.718 -4.680 1.00 60.94 95 CYS A C 1
ATOM 755 O O . CYS A 1 95 ? 18.363 3.624 -4.270 1.00 60.94 95 CYS A O 1
ATOM 757 N N . VAL A 1 96 ? 16.543 4.884 -4.662 1.00 64.12 96 VAL A N 1
ATOM 758 C CA . VAL A 1 96 ? 17.104 6.115 -4.077 1.00 64.12 96 VAL A CA 1
ATOM 759 C C . VAL A 1 96 ? 17.307 5.944 -2.572 1.00 64.12 96 VAL A C 1
ATOM 761 O O . VAL A 1 96 ? 18.361 6.319 -2.057 1.00 64.12 96 VAL A O 1
ATOM 764 N N . PHE A 1 97 ? 16.351 5.324 -1.877 1.00 60.69 97 PHE A N 1
ATOM 765 C CA . PHE A 1 97 ? 16.454 5.050 -0.446 1.00 60.69 97 PHE A CA 1
ATOM 766 C C . PHE A 1 97 ? 17.562 4.032 -0.136 1.00 60.69 97 PHE A C 1
ATOM 768 O O . PHE A 1 97 ? 18.400 4.281 0.730 1.00 60.69 97 PHE A O 1
ATOM 775 N N . LEU A 1 98 ? 17.648 2.933 -0.894 1.00 61.38 98 LEU A N 1
ATOM 776 C CA . LEU A 1 98 ? 18.678 1.907 -0.707 1.00 61.38 98 LEU A CA 1
ATOM 777 C C . LEU A 1 98 ? 20.090 2.435 -1.026 1.00 61.38 98 LEU A C 1
ATOM 779 O O . LEU A 1 98 ? 21.035 2.129 -0.298 1.00 61.38 98 LEU A O 1
ATOM 783 N 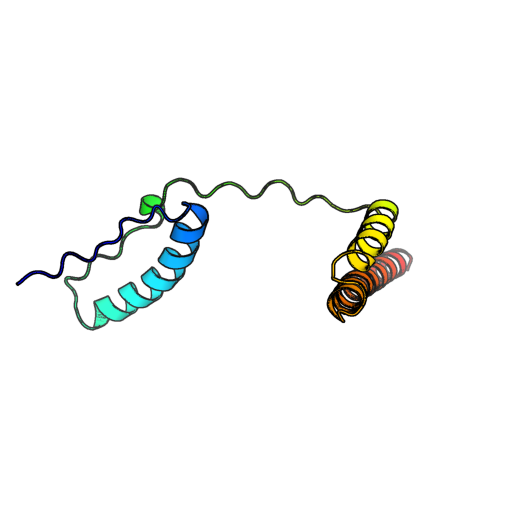N . ARG A 1 99 ? 20.246 3.282 -2.058 1.00 58.47 99 ARG A N 1
ATOM 784 C CA . ARG A 1 99 ? 21.522 3.961 -2.364 1.00 58.47 99 ARG A CA 1
ATOM 785 C C . ARG A 1 99 ? 21.906 5.002 -1.317 1.00 58.47 99 ARG A C 1
ATOM 787 O O . ARG A 1 99 ? 23.085 5.085 -0.987 1.00 58.47 99 ARG A O 1
ATOM 794 N N . LEU A 1 100 ? 20.950 5.759 -0.773 1.00 57.66 100 LEU A N 1
ATOM 795 C CA . LEU A 1 100 ? 21.198 6.666 0.355 1.00 57.66 100 LEU A CA 1
ATOM 796 C C . LEU A 1 100 ? 21.651 5.893 1.599 1.00 57.66 100 LEU A C 1
ATOM 798 O O . LEU A 1 100 ? 22.624 6.290 2.234 1.00 57.66 100 LEU A O 1
ATOM 802 N N . CYS A 1 101 ? 21.013 4.761 1.912 1.00 52.84 101 CYS A N 1
ATOM 803 C CA . CYS A 1 101 ? 21.422 3.897 3.020 1.00 52.84 101 CYS A CA 1
ATOM 804 C C . CYS A 1 101 ? 22.808 3.272 2.802 1.00 52.84 101 CYS A C 1
ATOM 806 O O . CYS A 1 101 ? 23.602 3.241 3.736 1.00 52.84 101 CYS A O 1
ATOM 808 N N . HIS A 1 102 ? 23.131 2.815 1.587 1.00 57.97 102 HIS A N 1
ATOM 809 C CA . HIS A 1 102 ? 24.461 2.286 1.270 1.00 57.97 102 HIS A CA 1
ATOM 810 C C . HIS A 1 102 ? 25.550 3.368 1.367 1.00 57.97 102 HIS A C 1
ATOM 812 O O . HIS A 1 102 ? 26.607 3.120 1.935 1.00 57.97 102 HIS A O 1
ATOM 818 N N . PHE A 1 103 ? 25.284 4.582 0.873 1.00 58.53 103 PHE A N 1
ATOM 819 C CA . PHE A 1 103 ? 26.225 5.704 0.958 1.00 58.53 103 PHE A CA 1
ATOM 820 C C . PHE A 1 103 ? 26.423 6.190 2.404 1.00 58.53 103 PHE A C 1
ATOM 822 O O . PHE A 1 103 ? 27.534 6.532 2.789 1.00 58.53 103 PHE A O 1
ATOM 829 N N . ALA A 1 104 ? 25.369 6.163 3.226 1.00 52.66 104 ALA A N 1
ATOM 830 C CA . ALA A 1 104 ? 25.443 6.494 4.649 1.00 52.66 104 ALA A CA 1
ATOM 831 C C . ALA A 1 104 ? 26.171 5.434 5.500 1.00 52.66 104 ALA A C 1
ATOM 833 O O . ALA A 1 104 ? 26.661 5.768 6.570 1.00 52.66 104 ALA A O 1
ATOM 834 N N . LEU A 1 105 ? 26.242 4.177 5.045 1.00 53.75 105 LEU A N 1
ATOM 835 C CA . LEU A 1 105 ? 27.021 3.096 5.675 1.00 53.75 105 LEU A CA 1
ATOM 836 C C . LEU A 1 105 ? 28.481 3.036 5.192 1.00 53.75 105 LEU A C 1
ATOM 838 O O . LEU A 1 105 ? 29.286 2.325 5.788 1.00 53.75 105 LEU A O 1
ATOM 842 N N . ALA A 1 106 ? 28.809 3.742 4.106 1.00 52.88 106 ALA A N 1
ATOM 843 C CA . ALA A 1 106 ? 30.143 3.808 3.508 1.00 52.88 106 ALA A CA 1
ATOM 844 C C . ALA A 1 106 ? 30.933 5.084 3.883 1.00 52.88 106 ALA A C 1
ATOM 846 O O . ALA A 1 106 ? 32.048 5.267 3.390 1.00 52.88 106 ALA A O 1
ATOM 847 N N . MET A 1 107 ? 30.370 5.946 4.741 1.00 49.75 107 MET A N 1
ATOM 848 C CA . MET A 1 107 ? 31.062 7.024 5.471 1.00 49.75 107 MET A CA 1
ATOM 849 C C . MET A 1 107 ? 31.209 6.643 6.941 1.00 49.75 107 MET A C 1
ATOM 851 O O . MET A 1 107 ? 32.245 7.025 7.525 1.00 49.75 107 MET A O 1
#

Organism: Providencia rettgeri (NCBI:txid587)

Foldseek 3Di:
DDPPPCPPDPDPLQVVLVVLVVVLVVQVVVCVVPVPRDRDDSPPSDDRPDDPDDDDDDPVSLVVVLVVLLVPDPPPDCRSVVVNVVSVVVVVVVVVVVVVVVVVVVD